Protein AF-A0A2D6SRD1-F1 (afdb_monomer_lite)

Sequence (164 aa):
MRSVRRYFPLVGVLALGYVLGAGHVLSIGQVGAQVDTAAAEAEELPEEAIEQLDAVNSALRTAVDTLKQEGRYTSATKGVNSFAVVVGGIDAVKDLEAGRGVDPVTFAALYAGLADGSVIDVDDVDTNDQGHVTYKNKVVRMYSVNRLKEYFQKRRRYAGELDE

Secondary structure (DSSP, 8-state):
--SGGGTHHHHHHHHHHHHHHHTTTT------SS---S-----PPPHHHHHHHHHHHHHHHHHHHHHHHTT--B-SBSS--HHHHHTT--BHHHHHHTT--B-HHHHHHHHTT-B-TTTS-GGGEEE-TTS-EEETTEE--BPPHHHHHHHHHHHHHHTT----

Foldseek 3Di:
DPPVVVCVVVVVVVVVVVVCVVVCVVVPPPPPPDDPPPDPPPPDDPPVVVVVVVVVLVVQVVLQVVLVVVVAADAQFPGGDSLQSLLSGDRQVVCQVVVQAGAPSSLVRLLVLRTDCVRAPSVQWDADPVRFIGGVNHGHHHHDPVVVVSSVVSSCVRVVVDDD

Structure (mmCIF, N/CA/C/O backbone):
data_AF-A0A2D6SRD1-F1
#
_entry.id   AF-A0A2D6SRD1-F1
#
loop_
_atom_site.group_PDB
_atom_site.id
_atom_site.type_symbol
_atom_site.label_atom_id
_atom_site.label_alt_id
_atom_site.label_comp_id
_atom_site.label_asym_id
_atom_site.label_entity_id
_atom_site.label_seq_id
_atom_site.pdbx_PDB_ins_code
_atom_site.Cartn_x
_atom_site.Cartn_y
_atom_site.Cartn_z
_atom_site.occupancy
_atom_site.B_iso_or_equiv
_atom_site.auth_seq_id
_atom_site.auth_comp_id
_atom_site.auth_asym_id
_atom_site.auth_atom_id
_atom_site.pdbx_PDB_model_num
ATOM 1 N N . MET A 1 1 ? 45.774 19.867 -62.732 1.00 51.06 1 MET A N 1
ATOM 2 C CA . MET A 1 1 ? 45.515 20.089 -61.286 1.00 51.06 1 MET A CA 1
ATOM 3 C C . MET A 1 1 ? 44.128 20.717 -61.035 1.00 51.06 1 MET A C 1
ATOM 5 O O . MET A 1 1 ? 44.043 21.803 -60.481 1.00 51.06 1 MET A O 1
ATOM 9 N N . ARG A 1 2 ? 43.015 20.081 -61.453 1.00 52.41 2 ARG A N 1
ATOM 10 C CA . ARG A 1 2 ? 41.643 20.643 -61.305 1.00 52.41 2 ARG A CA 1
ATOM 11 C C . ARG A 1 2 ? 40.700 19.817 -60.408 1.00 52.41 2 ARG A C 1
ATOM 13 O O . ARG A 1 2 ? 39.608 20.280 -60.106 1.00 52.41 2 ARG A O 1
ATOM 20 N N . SER A 1 3 ? 41.114 18.635 -59.948 1.00 56.16 3 SER A N 1
ATOM 21 C CA . SER A 1 3 ? 40.280 17.706 -59.165 1.00 56.16 3 SER A CA 1
ATOM 22 C C . SER A 1 3 ? 40.291 17.955 -57.651 1.00 56.16 3 SER A C 1
ATOM 24 O O . SER A 1 3 ? 39.327 17.610 -56.980 1.00 56.16 3 SER A O 1
ATOM 26 N N . VAL A 1 4 ? 41.325 18.606 -57.107 1.00 57.59 4 VAL A N 1
ATOM 27 C CA . VAL A 1 4 ? 41.464 18.839 -55.651 1.00 57.59 4 VAL A CA 1
ATOM 28 C C . VAL A 1 4 ? 40.496 19.917 -55.139 1.00 57.59 4 VAL A C 1
ATOM 30 O O . VAL A 1 4 ? 40.060 19.894 -53.993 1.00 57.59 4 VAL A O 1
ATOM 33 N N . ARG A 1 5 ? 40.072 20.837 -56.013 1.00 55.59 5 ARG A N 1
ATOM 34 C CA . ARG A 1 5 ? 39.250 22.003 -55.647 1.00 55.59 5 ARG A CA 1
ATOM 35 C C . ARG A 1 5 ? 37.770 21.671 -55.382 1.00 55.59 5 ARG A C 1
ATOM 37 O O . ARG A 1 5 ? 37.048 22.529 -54.893 1.00 55.59 5 ARG A O 1
ATOM 44 N N . ARG A 1 6 ? 37.316 20.445 -55.694 1.00 57.31 6 ARG A N 1
ATOM 45 C CA . ARG A 1 6 ? 35.918 19.994 -55.516 1.00 57.31 6 ARG A CA 1
ATOM 46 C C . ARG A 1 6 ? 35.620 19.365 -54.153 1.00 57.31 6 ARG A C 1
ATOM 48 O O . ARG A 1 6 ? 34.456 19.309 -53.780 1.00 57.31 6 ARG A O 1
ATOM 55 N N . TYR A 1 7 ? 36.637 18.941 -53.405 1.00 60.66 7 TYR A N 1
ATOM 56 C CA . TYR A 1 7 ? 36.450 18.278 -52.104 1.00 60.66 7 TYR A CA 1
ATOM 57 C C . TYR A 1 7 ? 36.558 19.233 -50.909 1.00 60.66 7 TYR A C 1
ATOM 59 O O . TYR A 1 7 ? 36.148 18.891 -49.805 1.00 60.66 7 TYR A O 1
ATOM 67 N N . PHE A 1 8 ? 37.039 20.457 -51.140 1.00 62.91 8 PHE A N 1
ATOM 68 C CA . PHE A 1 8 ? 37.145 21.510 -50.128 1.00 62.91 8 PHE A CA 1
ATOM 69 C C . PHE A 1 8 ? 35.833 21.826 -49.379 1.00 62.91 8 PHE A C 1
ATOM 71 O O . PHE A 1 8 ? 35.880 21.917 -48.153 1.00 62.91 8 PHE A O 1
ATOM 78 N N . PRO A 1 9 ? 34.656 21.947 -50.035 1.00 65.25 9 PRO A N 1
ATOM 79 C CA . PRO A 1 9 ? 33.418 22.210 -49.299 1.00 65.25 9 PRO A CA 1
ATOM 80 C C . PRO A 1 9 ? 32.977 21.007 -48.451 1.00 65.25 9 PRO A C 1
ATOM 82 O O . PRO A 1 9 ? 32.389 21.187 -47.391 1.00 65.25 9 PRO A O 1
ATOM 85 N N . LEU A 1 10 ? 33.308 19.785 -48.879 1.00 67.19 10 LEU A N 1
ATOM 86 C CA . LEU A 1 10 ? 32.906 18.548 -48.205 1.00 67.19 10 LEU A CA 1
ATOM 87 C C . LEU A 1 10 ? 33.709 18.325 -46.914 1.00 67.19 10 LEU A C 1
ATOM 89 O O . LEU A 1 10 ? 33.149 17.960 -45.884 1.00 67.19 10 LEU A O 1
ATOM 93 N N . VAL A 1 11 ? 35.008 18.638 -46.952 1.00 74.62 11 VAL A N 1
ATOM 94 C CA . VAL A 1 11 ? 35.875 18.642 -45.762 1.00 74.62 11 VAL A CA 1
ATOM 95 C C . VAL A 1 11 ? 35.480 1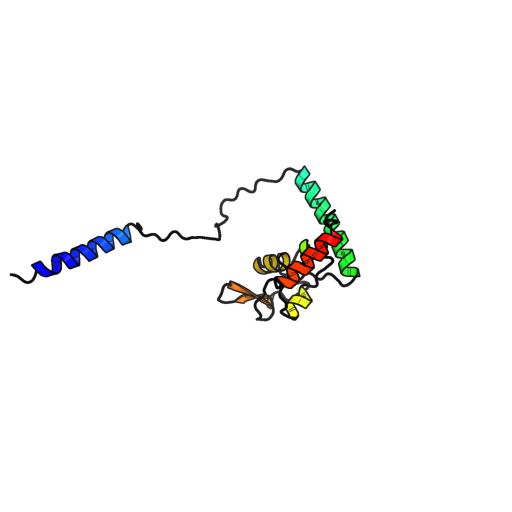9.765 -44.798 1.00 74.62 11 VAL A C 1
ATOM 97 O O . VAL A 1 11 ? 35.493 19.555 -43.590 1.00 74.62 11 VAL A O 1
ATOM 100 N N . GLY A 1 12 ? 35.065 20.928 -45.313 1.00 75.31 12 GLY A N 1
ATOM 101 C CA . GLY A 1 12 ? 34.598 22.047 -44.489 1.00 75.31 12 GLY A CA 1
ATOM 102 C C . GLY A 1 12 ? 33.360 21.706 -43.657 1.00 75.31 12 GLY A C 1
ATOM 103 O O . GLY A 1 12 ? 33.334 21.988 -42.463 1.00 75.31 12 GLY A O 1
ATOM 104 N N . VAL A 1 13 ? 32.364 21.042 -44.253 1.00 77.94 13 VAL A N 1
ATOM 105 C CA . VAL A 1 13 ? 31.144 20.627 -43.534 1.00 77.94 13 VAL A CA 1
ATOM 106 C C . VAL A 1 13 ? 31.444 19.543 -42.494 1.00 77.94 13 VAL A C 1
ATOM 108 O O . VAL A 1 13 ? 30.930 19.614 -41.380 1.00 77.94 13 VAL A O 1
ATOM 111 N N . LEU A 1 14 ? 32.318 18.582 -42.814 1.00 77.81 14 LEU A N 1
ATOM 112 C CA . LEU A 1 14 ? 32.749 17.546 -41.866 1.00 77.81 14 LEU A CA 1
ATOM 113 C C . LEU A 1 14 ? 33.527 18.128 -40.679 1.00 77.81 14 LEU A C 1
ATOM 115 O O . LEU A 1 14 ? 33.271 17.752 -39.538 1.00 77.81 14 LEU A O 1
ATOM 119 N N . ALA A 1 15 ? 34.433 19.074 -40.930 1.00 78.69 15 ALA A N 1
ATOM 120 C CA . ALA A 1 15 ? 35.184 19.746 -39.875 1.00 78.69 15 ALA A CA 1
ATOM 121 C C . ALA A 1 15 ? 34.269 20.599 -38.983 1.00 78.69 15 ALA A C 1
ATOM 123 O O . ALA A 1 15 ? 34.402 20.568 -37.762 1.00 78.69 15 ALA A O 1
ATOM 124 N N . LEU A 1 16 ? 33.302 21.309 -39.575 1.00 78.19 16 LEU A N 1
ATOM 125 C CA . LEU A 1 16 ? 32.334 22.106 -38.821 1.00 78.19 16 LEU A CA 1
ATOM 126 C C . LEU A 1 16 ? 31.431 21.214 -37.954 1.00 78.19 16 LEU A C 1
ATOM 128 O O . LEU A 1 16 ? 31.213 21.521 -36.786 1.00 78.19 16 LEU A O 1
ATOM 132 N N . GLY A 1 17 ? 30.968 20.081 -38.493 1.00 72.56 17 GLY A N 1
ATOM 133 C CA . GLY A 1 17 ? 30.194 19.090 -37.743 1.00 72.56 17 GLY A CA 1
ATOM 134 C C . GLY A 1 17 ? 30.987 18.452 -36.600 1.00 72.56 17 GLY A C 1
ATOM 135 O O . GLY A 1 17 ? 30.452 18.290 -35.507 1.00 72.56 17 GLY A O 1
ATOM 136 N N . TYR A 1 18 ? 32.274 18.157 -36.813 1.00 78.00 18 TYR A N 1
ATOM 137 C CA . TYR A 1 18 ? 33.152 17.614 -35.772 1.00 78.00 18 TYR A CA 1
ATOM 138 C C . TYR A 1 18 ? 33.386 18.617 -34.635 1.00 78.00 18 TYR A C 1
ATOM 140 O O . TYR A 1 18 ? 33.290 18.248 -33.468 1.00 78.00 18 TYR A O 1
ATOM 148 N N . VAL A 1 19 ? 33.628 19.894 -34.951 1.00 79.19 19 VAL A N 1
ATOM 149 C CA . VAL A 1 19 ? 33.813 20.943 -33.932 1.00 79.19 19 VAL A CA 1
ATOM 150 C C . VAL A 1 19 ? 32.515 21.208 -33.162 1.00 79.19 19 VAL A C 1
ATOM 152 O O . VAL A 1 19 ? 32.544 21.313 -31.938 1.00 79.19 19 VAL A O 1
ATOM 155 N N . LEU A 1 20 ? 31.368 21.260 -33.848 1.00 74.50 20 LEU A N 1
ATOM 156 C CA . LEU A 1 20 ? 30.063 21.457 -33.204 1.00 74.50 20 LEU A CA 1
ATOM 157 C C . LEU A 1 20 ? 29.648 20.258 -32.334 1.00 74.50 20 LEU A C 1
ATOM 159 O O . LEU A 1 20 ? 29.064 20.456 -31.269 1.00 74.50 20 LEU A O 1
ATOM 163 N N . GLY A 1 21 ? 29.981 19.033 -32.755 1.00 69.44 21 GLY A N 1
ATOM 164 C CA . GLY A 1 21 ? 29.753 17.813 -31.979 1.00 69.44 21 GLY A CA 1
ATOM 165 C C . GLY A 1 21 ? 30.668 17.701 -30.757 1.00 69.44 21 GLY A C 1
ATOM 166 O O . GLY A 1 21 ? 30.187 17.427 -29.662 1.00 69.44 21 GLY A O 1
ATOM 167 N N . ALA A 1 22 ? 31.967 17.980 -30.914 1.00 72.75 22 ALA A N 1
ATOM 168 C CA . ALA A 1 22 ? 32.936 17.948 -29.815 1.00 72.75 22 ALA A CA 1
ATOM 169 C C . ALA A 1 22 ? 32.675 19.033 -28.755 1.00 72.75 22 ALA A C 1
ATOM 171 O O . ALA A 1 22 ? 32.976 18.837 -27.581 1.00 72.75 22 ALA A O 1
ATOM 172 N N . GLY A 1 23 ? 32.088 20.166 -29.154 1.00 66.94 23 GLY A N 1
ATOM 173 C CA . GLY A 1 23 ? 31.704 21.239 -28.238 1.00 66.94 23 GLY A CA 1
ATOM 174 C C . GLY A 1 23 ? 30.425 20.976 -27.439 1.00 66.94 23 GLY A C 1
ATOM 175 O O . GLY A 1 23 ? 30.016 21.865 -26.698 1.00 66.94 23 GLY A O 1
ATOM 176 N N . HIS A 1 24 ? 29.761 19.822 -27.611 1.00 59.06 24 HIS A N 1
ATOM 177 C CA . HIS A 1 24 ? 28.480 19.499 -26.963 1.00 59.06 24 HIS A CA 1
ATOM 178 C C . HIS A 1 24 ? 27.414 20.612 -27.092 1.00 59.06 24 HIS A C 1
ATOM 180 O O . HIS A 1 24 ? 26.499 20.707 -26.277 1.00 59.06 24 HIS A O 1
ATOM 186 N N . VAL A 1 25 ? 27.488 21.446 -28.140 1.00 60.94 25 VAL A N 1
ATOM 187 C CA . VAL A 1 25 ? 26.577 22.594 -28.343 1.00 60.94 25 VAL A CA 1
ATOM 188 C C . VAL A 1 25 ? 25.138 22.121 -28.599 1.00 60.94 25 VAL A C 1
ATOM 190 O O . VAL A 1 25 ? 24.180 22.838 -28.334 1.00 60.94 25 VAL A O 1
ATOM 193 N N . LEU A 1 26 ? 24.990 20.877 -29.063 1.00 59.12 26 LEU A N 1
ATOM 194 C CA . LEU A 1 26 ? 23.726 20.160 -29.235 1.00 59.12 26 LEU A CA 1
ATOM 195 C C . LEU A 1 26 ? 23.557 19.054 -28.184 1.00 59.12 26 LEU A C 1
ATOM 197 O O . LEU A 1 26 ? 23.069 17.967 -28.492 1.00 59.12 26 LEU A O 1
ATOM 201 N N . SER A 1 27 ? 23.996 19.296 -26.948 1.00 56.75 27 SER A N 1
ATOM 202 C CA . SER A 1 27 ? 23.627 18.427 -25.836 1.00 56.75 27 SER A CA 1
ATOM 203 C C . SER A 1 27 ? 22.112 18.505 -25.656 1.00 56.75 27 SER A C 1
ATOM 205 O O . SER A 1 27 ? 21.568 19.524 -25.229 1.00 56.75 27 SER A O 1
ATOM 207 N N . ILE A 1 28 ? 21.417 17.436 -26.043 1.00 61.31 28 ILE A N 1
ATOM 208 C CA . ILE A 1 28 ? 20.036 17.205 -25.635 1.00 61.31 28 ILE A CA 1
ATOM 209 C C . ILE A 1 28 ? 20.096 17.117 -24.115 1.00 61.31 28 ILE A C 1
ATOM 211 O O . ILE A 1 28 ? 20.657 16.162 -23.578 1.00 61.31 28 ILE A O 1
ATOM 215 N N . GLY A 1 29 ? 19.589 18.146 -23.434 1.00 57.28 29 GLY A N 1
ATOM 216 C CA . GLY A 1 29 ? 19.516 18.150 -21.981 1.00 57.28 29 GLY A CA 1
ATOM 217 C C . GLY A 1 29 ? 18.854 16.857 -21.526 1.00 57.28 29 GLY A C 1
ATOM 218 O O . GLY A 1 29 ? 17.749 16.540 -21.970 1.00 57.28 29 GLY A O 1
ATOM 219 N N . GLN A 1 30 ? 19.548 16.085 -20.690 1.00 55.88 30 GLN A N 1
ATOM 220 C CA . GLN A 1 30 ? 18.924 14.963 -20.010 1.00 55.88 30 GLN A CA 1
ATOM 221 C C . GLN A 1 30 ? 17.749 15.526 -19.214 1.00 55.88 30 GLN A C 1
ATOM 223 O O . GLN A 1 30 ? 17.932 16.216 -18.214 1.00 55.88 30 GLN A O 1
ATOM 228 N N . VAL A 1 31 ? 16.529 15.249 -19.670 1.00 51.62 31 VAL A N 1
ATOM 229 C CA . VAL A 1 31 ? 15.330 15.435 -18.858 1.00 51.62 31 VAL A CA 1
ATOM 230 C C . VAL A 1 31 ? 15.311 14.267 -17.876 1.00 51.62 31 VAL A C 1
ATOM 232 O O . VAL A 1 31 ? 14.648 13.256 -18.091 1.00 51.62 31 VAL A O 1
ATOM 235 N N . GLY A 1 32 ? 16.141 14.364 -16.839 1.00 51.56 32 GLY A N 1
ATOM 236 C CA . GLY A 1 32 ? 16.110 13.451 -15.708 1.00 51.56 32 GLY A CA 1
ATOM 237 C C . GLY A 1 32 ? 14.862 13.743 -14.884 1.00 51.56 32 GLY A C 1
ATOM 238 O O . GLY A 1 32 ? 14.823 14.723 -14.150 1.00 51.56 32 GLY A O 1
ATOM 239 N N . ALA A 1 33 ? 13.826 12.913 -15.020 1.00 56.19 33 ALA A N 1
ATOM 240 C CA . ALA A 1 33 ? 12.677 12.928 -14.109 1.00 56.19 33 ALA A CA 1
ATOM 241 C C . ALA A 1 33 ? 13.048 12.417 -12.701 1.00 56.19 33 ALA A C 1
ATOM 243 O O . ALA A 1 33 ? 12.317 12.650 -11.743 1.00 56.19 33 ALA A O 1
ATOM 244 N N . GLN A 1 34 ? 14.187 11.735 -12.574 1.00 53.19 34 GLN A N 1
ATOM 245 C CA . GLN A 1 34 ? 14.793 11.373 -11.301 1.00 53.19 34 GLN A CA 1
ATOM 246 C C . GLN A 1 34 ? 15.972 12.304 -11.053 1.00 53.19 34 GLN A C 1
ATOM 248 O O . GLN A 1 34 ? 16.995 12.235 -11.730 1.00 53.19 34 GLN A O 1
ATOM 253 N N . VAL A 1 35 ? 15.786 13.208 -10.098 1.00 57.44 35 VAL A N 1
ATOM 254 C CA . VAL A 1 35 ? 16.888 13.944 -9.490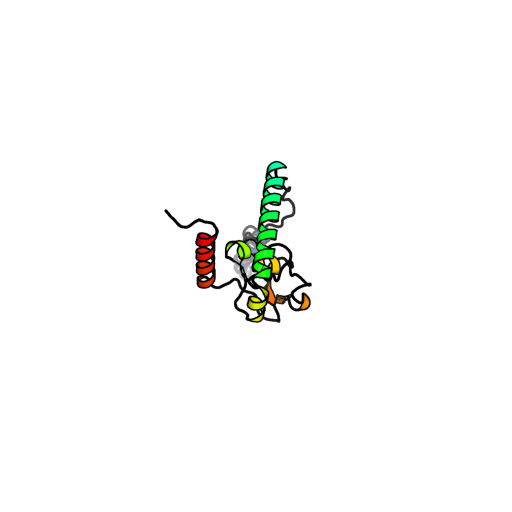 1.00 57.44 35 VAL A CA 1
ATOM 255 C C . VAL A 1 35 ? 17.689 12.930 -8.678 1.00 57.44 35 VAL A C 1
ATOM 257 O O . VAL A 1 35 ? 17.136 12.310 -7.771 1.00 57.44 35 VAL A O 1
ATOM 260 N N . ASP A 1 36 ? 18.970 12.759 -9.005 1.00 48.19 36 ASP A N 1
ATOM 261 C CA . ASP A 1 36 ? 19.922 12.073 -8.133 1.00 48.19 36 ASP A CA 1
ATOM 262 C C . ASP A 1 36 ? 19.959 12.813 -6.789 1.00 48.19 36 ASP A C 1
ATOM 264 O O . ASP A 1 36 ? 20.463 13.933 -6.669 1.00 48.19 36 ASP A O 1
ATOM 268 N N . THR A 1 37 ? 19.378 12.197 -5.762 1.00 50.84 37 THR A N 1
ATOM 269 C CA . THR A 1 37 ? 19.323 12.697 -4.386 1.00 50.84 37 THR A CA 1
ATOM 270 C C . THR A 1 37 ? 20.679 12.517 -3.706 1.00 50.84 37 THR A C 1
ATOM 272 O O . THR A 1 37 ? 20.820 11.718 -2.786 1.00 50.84 37 THR A O 1
ATOM 275 N N . ALA A 1 38 ? 21.708 13.222 -4.173 1.00 47.66 38 ALA A N 1
ATOM 276 C CA . ALA A 1 38 ? 23.012 13.238 -3.507 1.00 47.66 38 ALA A CA 1
ATOM 277 C C . ALA A 1 38 ? 23.195 14.435 -2.553 1.00 47.66 38 ALA A C 1
ATOM 279 O O . ALA A 1 38 ? 24.212 14.510 -1.873 1.00 47.66 38 ALA A O 1
ATOM 280 N N . ALA A 1 39 ? 22.235 15.364 -2.472 1.00 47.72 39 ALA A N 1
ATOM 281 C CA . ALA A 1 39 ? 22.331 16.529 -1.586 1.00 47.72 39 ALA A CA 1
ATOM 282 C C . ALA A 1 39 ? 20.961 17.158 -1.270 1.00 47.72 39 ALA A C 1
ATOM 284 O O . ALA A 1 39 ? 20.768 18.359 -1.438 1.00 47.72 39 ALA A O 1
ATOM 285 N N . ALA A 1 40 ? 19.988 16.356 -0.837 1.00 49.94 40 ALA A N 1
ATOM 286 C CA . ALA A 1 40 ? 18.875 16.911 -0.075 1.00 49.94 40 ALA A CA 1
ATOM 287 C C . ALA A 1 40 ? 19.313 16.902 1.392 1.00 49.94 40 ALA A C 1
ATOM 289 O O . ALA A 1 40 ? 19.243 15.864 2.048 1.00 49.94 40 ALA A O 1
ATOM 290 N N . GLU A 1 41 ? 19.852 18.023 1.876 1.00 53.31 41 GLU A N 1
ATOM 291 C CA . GLU A 1 41 ? 19.935 18.261 3.317 1.00 53.31 41 GLU A CA 1
ATOM 292 C C . GLU A 1 41 ? 18.516 18.074 3.860 1.00 53.31 41 GLU A C 1
ATOM 294 O O . GLU A 1 41 ? 17.592 18.784 3.461 1.00 53.31 41 GLU A O 1
ATOM 299 N N . ALA A 1 42 ? 18.317 17.026 4.659 1.00 60.88 42 ALA A N 1
ATOM 300 C CA . ALA A 1 42 ? 17.036 16.762 5.282 1.00 60.88 42 ALA A CA 1
ATOM 301 C C . ALA A 1 42 ? 16.778 17.909 6.259 1.00 60.88 42 ALA A C 1
ATOM 303 O O . ALA A 1 42 ? 17.381 17.961 7.327 1.00 60.88 42 ALA A O 1
ATOM 304 N N . GLU A 1 43 ? 15.936 18.858 5.862 1.00 71.56 43 GLU A N 1
ATOM 305 C CA . GLU A 1 43 ? 15.379 19.841 6.779 1.00 71.56 43 GLU A CA 1
ATOM 306 C C . GLU A 1 43 ? 14.616 19.056 7.853 1.00 71.56 43 GLU A C 1
ATOM 308 O O . GLU A 1 43 ? 13.573 18.454 7.583 1.00 71.56 43 GLU A O 1
ATOM 313 N N . GLU A 1 44 ? 15.211 18.948 9.043 1.00 79.75 44 GLU A N 1
ATOM 314 C CA . GLU A 1 44 ? 14.600 18.238 10.160 1.00 79.75 44 GLU A CA 1
ATOM 315 C C . GLU A 1 44 ? 13.308 18.961 10.553 1.00 79.75 44 GLU A C 1
ATOM 317 O O . GLU A 1 44 ? 13.284 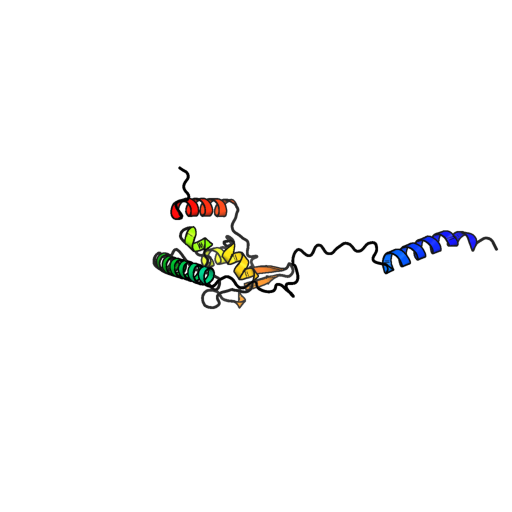20.176 10.759 1.00 79.75 44 GLU A O 1
ATOM 322 N N . LEU A 1 45 ? 12.209 18.206 10.624 1.00 85.31 45 LEU A N 1
ATOM 323 C CA . LEU A 1 45 ? 10.918 18.741 11.047 1.00 85.31 45 LEU A CA 1
ATOM 324 C C . LEU A 1 45 ? 11.007 19.246 12.498 1.00 85.31 45 LEU A C 1
ATOM 326 O O . LEU A 1 45 ? 11.719 18.646 13.306 1.00 85.31 45 LEU A O 1
ATOM 330 N N . PRO A 1 46 ? 10.258 20.303 12.867 1.00 92.31 46 PRO A N 1
ATOM 331 C CA . PRO A 1 46 ? 10.190 20.736 14.257 1.00 92.31 46 PRO A CA 1
ATOM 332 C C . PRO A 1 46 ? 9.632 19.610 15.138 1.00 92.31 46 PRO A C 1
ATOM 334 O O . PRO A 1 46 ? 8.755 18.858 14.711 1.00 92.31 46 PRO A O 1
ATOM 337 N N . GLU A 1 47 ? 10.107 19.526 16.382 1.00 91.12 47 GLU A N 1
ATOM 338 C CA . GLU A 1 47 ? 9.752 18.459 17.334 1.00 91.12 47 GLU A CA 1
ATOM 339 C C . GLU A 1 47 ? 8.231 18.310 17.512 1.00 91.12 47 GLU A C 1
ATOM 341 O O . GLU A 1 47 ? 7.702 17.204 17.452 1.00 91.12 47 GLU A O 1
ATOM 346 N N . GLU A 1 48 ? 7.506 19.430 17.583 1.00 92.75 48 GLU A N 1
ATOM 347 C CA . GLU A 1 48 ? 6.039 19.443 17.650 1.00 92.75 48 GLU A CA 1
ATOM 348 C C . GLU A 1 48 ? 5.379 18.728 16.453 1.00 92.75 48 GLU A C 1
ATOM 350 O O . GLU A 1 48 ? 4.397 18.003 16.616 1.00 92.75 48 GLU A O 1
ATOM 355 N N . ALA A 1 49 ? 5.915 18.888 15.237 1.00 92.81 49 ALA A N 1
ATOM 356 C CA . ALA A 1 49 ? 5.375 18.208 14.060 1.00 92.81 49 ALA A CA 1
ATOM 357 C C . ALA A 1 49 ? 5.653 16.699 14.104 1.00 92.81 49 ALA A C 1
ATOM 359 O O . ALA A 1 49 ? 4.811 15.912 13.671 1.00 92.81 49 ALA A O 1
ATOM 360 N N . ILE A 1 50 ? 6.801 16.286 14.650 1.00 92.12 50 ILE A N 1
A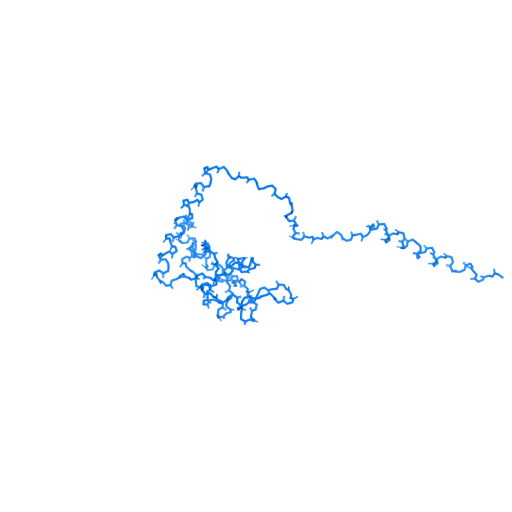TOM 361 C CA . ILE A 1 50 ? 7.136 14.870 14.845 1.00 92.12 50 ILE A CA 1
ATOM 362 C C . ILE A 1 50 ? 6.152 14.234 15.835 1.00 92.12 50 ILE A C 1
ATOM 364 O O . ILE A 1 50 ? 5.572 13.193 15.523 1.00 92.12 50 ILE A O 1
ATOM 368 N N . GLU A 1 51 ? 5.875 14.889 16.966 1.00 94.81 51 GLU A N 1
ATOM 369 C CA . GLU A 1 51 ? 4.895 14.406 17.951 1.00 94.81 51 GLU A CA 1
ATOM 370 C C . GLU A 1 51 ? 3.489 14.258 17.347 1.00 94.81 51 GLU A C 1
ATOM 372 O O . GLU A 1 51 ? 2.803 13.255 17.571 1.00 94.81 51 GLU A O 1
ATOM 377 N N . GLN A 1 52 ? 3.057 15.223 16.528 1.00 94.00 52 GLN A N 1
ATOM 378 C CA . GLN A 1 52 ? 1.770 15.143 15.831 1.00 94.00 52 GLN A CA 1
ATOM 379 C C . GLN A 1 52 ? 1.728 13.979 14.830 1.00 94.00 52 GLN A C 1
ATOM 381 O O . GLN A 1 52 ? 0.727 13.261 14.758 1.00 94.00 52 GLN A O 1
ATOM 386 N N . LEU A 1 53 ? 2.806 13.750 14.074 1.00 93.19 53 LEU A N 1
ATOM 387 C CA . LEU A 1 53 ? 2.899 12.621 13.145 1.00 93.19 53 LEU A CA 1
ATOM 388 C C . LEU A 1 53 ? 2.890 11.273 13.877 1.00 93.19 53 LEU A C 1
ATOM 390 O O . LEU A 1 53 ? 2.259 10.326 13.400 1.00 93.19 53 LEU A O 1
ATOM 394 N N . ASP A 1 54 ? 3.513 11.182 15.050 1.00 93.44 54 ASP A N 1
ATOM 395 C CA . ASP A 1 54 ? 3.477 9.983 15.890 1.00 93.44 54 ASP A CA 1
ATOM 396 C C . ASP A 1 54 ? 2.079 9.702 16.448 1.00 93.44 54 ASP A C 1
ATOM 398 O O . ASP A 1 54 ? 1.624 8.548 16.443 1.00 93.44 54 ASP A O 1
ATOM 402 N N . ALA A 1 55 ? 1.350 10.745 16.853 1.00 95.06 55 ALA A N 1
ATOM 403 C CA . ALA A 1 55 ? -0.050 10.627 17.248 1.00 95.06 55 ALA A CA 1
ATOM 404 C C . ALA A 1 55 ? -0.924 10.119 16.085 1.00 95.06 55 ALA A C 1
ATOM 406 O O . ALA A 1 55 ? -1.710 9.182 16.263 1.00 95.06 55 ALA A O 1
ATOM 407 N N . VAL A 1 56 ? -0.744 10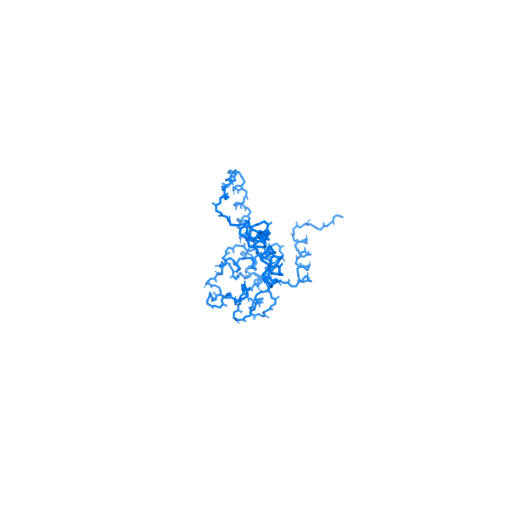.664 14.875 1.00 94.69 56 VAL A N 1
ATOM 408 C CA . VAL A 1 56 ? -1.456 10.210 13.666 1.00 94.69 56 VAL A CA 1
ATOM 409 C C . VAL A 1 56 ? -1.110 8.758 13.333 1.00 94.69 56 VAL A C 1
ATOM 411 O O . VAL A 1 56 ? -2.008 7.949 13.095 1.00 94.69 56 VAL A O 1
ATOM 414 N N . ASN A 1 57 ? 0.171 8.389 13.359 1.00 93.69 57 ASN A N 1
ATOM 415 C CA . ASN A 1 57 ? 0.611 7.018 13.098 1.00 93.69 57 ASN A CA 1
ATOM 416 C C . ASN A 1 57 ? 0.035 6.027 14.113 1.00 93.69 57 ASN A C 1
ATOM 418 O O . ASN A 1 57 ? -0.364 4.920 13.742 1.00 93.69 57 ASN A O 1
ATOM 422 N N . SER A 1 58 ? -0.044 6.420 15.383 1.00 95.12 58 SER A N 1
ATOM 423 C CA . SER A 1 58 ? -0.652 5.605 16.435 1.00 95.12 58 SER A CA 1
ATOM 424 C C . SER A 1 58 ? -2.146 5.393 16.180 1.00 95.12 58 SER A C 1
ATOM 426 O O . SER A 1 58 ? -2.610 4.253 16.201 1.00 95.12 58 SER A O 1
ATOM 428 N N . ALA A 1 59 ? -2.880 6.451 15.823 1.00 95.38 59 ALA A N 1
ATOM 429 C CA . ALA A 1 59 ? -4.294 6.355 15.459 1.00 95.38 59 ALA A CA 1
ATOM 430 C C . ALA A 1 59 ? -4.525 5.467 14.222 1.00 95.38 59 ALA A C 1
ATOM 432 O O . ALA A 1 59 ? -5.432 4.629 14.212 1.00 95.38 59 ALA A O 1
ATOM 433 N N . LEU A 1 60 ? -3.676 5.591 13.194 1.00 95.06 60 LEU A N 1
ATOM 434 C CA . LEU A 1 60 ? -3.741 4.736 12.008 1.00 95.06 60 LEU A CA 1
ATOM 435 C C . LEU A 1 60 ? -3.490 3.264 12.355 1.00 95.06 60 LEU A C 1
ATOM 437 O O . LEU A 1 60 ? -4.205 2.405 11.847 1.00 95.06 60 LEU A O 1
ATOM 441 N N . ARG A 1 61 ? -2.529 2.951 13.236 1.00 95.31 61 ARG A N 1
ATOM 442 C CA . ARG A 1 61 ? -2.280 1.571 13.696 1.00 95.31 61 ARG A CA 1
ATOM 443 C C . ARG A 1 61 ? -3.495 0.985 14.414 1.00 95.31 61 ARG A C 1
ATOM 445 O O . ARG A 1 61 ? -3.903 -0.126 14.089 1.00 95.31 61 ARG A O 1
ATOM 452 N N . THR A 1 62 ? -4.133 1.746 15.301 1.00 96.25 62 THR A N 1
ATOM 453 C CA . THR A 1 62 ? -5.373 1.310 15.965 1.00 96.25 62 THR A CA 1
ATOM 454 C C . THR A 1 62 ? -6.497 1.026 14.959 1.00 96.25 62 THR A C 1
ATOM 456 O O . THR A 1 62 ? -7.201 0.017 15.067 1.00 96.25 62 THR A O 1
ATOM 459 N N . ALA A 1 63 ? -6.651 1.875 13.939 1.00 95.50 63 ALA A N 1
ATOM 460 C CA . ALA A 1 63 ? -7.620 1.645 12.869 1.00 95.50 63 ALA A CA 1
ATOM 461 C C . ALA A 1 63 ? -7.268 0.408 12.019 1.00 95.50 63 ALA A C 1
ATOM 463 O O . ALA A 1 63 ? -8.159 -0.370 11.676 1.00 95.50 63 ALA A O 1
ATOM 464 N N . VAL A 1 64 ? -5.981 0.180 11.721 1.00 96.06 64 VAL A N 1
ATOM 465 C CA . VAL A 1 64 ? -5.501 -1.038 11.043 1.00 96.06 64 VAL A CA 1
ATOM 466 C C . VAL A 1 64 ? -5.892 -2.285 11.824 1.00 96.06 64 VAL A C 1
ATOM 468 O O . VAL A 1 64 ? -6.403 -3.224 11.221 1.00 96.06 64 VAL A O 1
ATOM 471 N N . ASP A 1 65 ? -5.680 -2.310 13.139 1.00 96.12 65 ASP A N 1
ATOM 472 C CA . ASP A 1 65 ? -5.998 -3.482 13.959 1.00 96.12 65 ASP A CA 1
ATOM 473 C C . ASP A 1 65 ? -7.497 -3.795 13.935 1.00 96.12 65 ASP A C 1
ATOM 475 O O . ASP A 1 65 ? -7.887 -4.953 13.785 1.00 96.12 65 ASP A O 1
ATOM 479 N N . THR A 1 66 ? -8.337 -2.758 13.965 1.00 96.38 66 THR A N 1
ATOM 480 C CA . THR A 1 66 ? -9.793 -2.897 13.808 1.00 96.38 66 THR A CA 1
ATOM 481 C C . THR A 1 66 ? -10.147 -3.476 12.433 1.00 96.38 66 THR A C 1
ATOM 483 O O . THR A 1 66 ? -10.869 -4.466 12.331 1.00 96.38 66 THR A O 1
ATOM 486 N N . LEU A 1 67 ? -9.581 -2.925 11.354 1.00 95.81 67 LEU A N 1
ATOM 487 C CA . LEU A 1 67 ? -9.843 -3.396 9.990 1.00 95.81 67 LEU A CA 1
ATOM 488 C C . LEU A 1 67 ? -9.309 -4.815 9.733 1.00 95.81 67 LEU A C 1
ATOM 490 O O . LEU A 1 67 ? -9.897 -5.557 8.945 1.00 95.81 67 LEU A O 1
ATOM 494 N N . LYS A 1 68 ? -8.211 -5.213 10.386 1.00 95.25 68 LYS A N 1
ATOM 495 C CA . LYS A 1 68 ? -7.692 -6.589 10.352 1.00 95.25 68 LYS A CA 1
ATOM 496 C C . LYS A 1 68 ? -8.648 -7.556 11.043 1.00 95.25 68 LYS A C 1
ATOM 498 O O . LYS A 1 68 ? -8.926 -8.612 10.483 1.00 95.25 68 LYS A O 1
ATOM 503 N N . GLN A 1 69 ? -9.182 -7.191 12.211 1.00 96.06 69 GLN A N 1
ATOM 504 C CA . GLN A 1 69 ? -10.178 -8.002 12.924 1.00 96.06 69 GLN A CA 1
ATOM 505 C C . GLN A 1 69 ? -11.463 -8.188 12.103 1.00 96.06 69 GLN A C 1
ATOM 507 O O . GLN A 1 69 ? -12.040 -9.272 12.107 1.00 96.06 69 GLN A O 1
ATOM 512 N N . GLU A 1 70 ? -11.869 -7.173 11.334 1.00 94.56 70 GLU A N 1
ATOM 513 C CA . GLU A 1 70 ? -12.992 -7.263 10.389 1.00 94.56 70 GLU A CA 1
ATOM 514 C C . GLU A 1 70 ? -12.664 -8.049 9.100 1.00 94.56 70 GLU A C 1
ATOM 516 O O . GLU A 1 70 ? -13.538 -8.226 8.250 1.00 94.56 70 GLU A O 1
ATOM 521 N N . GLY A 1 71 ? -11.418 -8.501 8.906 1.00 93.88 71 GLY A N 1
ATOM 522 C CA . GLY A 1 71 ? -10.982 -9.195 7.688 1.00 93.88 71 GLY A CA 1
ATOM 523 C C . GLY A 1 71 ? -10.924 -8.296 6.446 1.00 93.88 71 GLY A C 1
ATOM 524 O O . GLY A 1 71 ? -11.055 -8.775 5.321 1.00 93.88 71 GLY A O 1
ATOM 525 N N . ARG A 1 72 ? -10.770 -6.980 6.636 1.00 94.81 72 ARG A N 1
ATOM 526 C CA . ARG A 1 72 ? -10.816 -5.961 5.571 1.00 94.81 72 ARG A CA 1
ATOM 527 C C . ARG A 1 72 ? -9.457 -5.378 5.207 1.00 94.81 72 ARG A C 1
ATOM 529 O O . ARG A 1 72 ? -9.376 -4.619 4.245 1.00 94.81 72 ARG A O 1
ATOM 536 N N . TYR A 1 73 ? -8.412 -5.678 5.974 1.00 96.25 73 TYR A N 1
ATOM 537 C CA . TYR A 1 73 ? -7.074 -5.134 5.760 1.00 96.25 73 TYR A CA 1
ATOM 538 C C . TYR A 1 73 ? -6.027 -6.240 5.711 1.00 96.25 73 TYR A C 1
ATOM 540 O O . TYR A 1 73 ? -5.880 -7.017 6.654 1.00 96.25 73 TYR A O 1
ATOM 548 N N . THR A 1 74 ? -5.246 -6.274 4.636 1.00 96.12 74 THR A N 1
ATOM 549 C CA . THR A 1 74 ? -4.026 -7.082 4.537 1.00 96.12 74 THR A CA 1
ATOM 550 C C . THR A 1 74 ? -3.017 -6.318 3.686 1.00 96.12 74 THR A C 1
ATOM 552 O O . THR A 1 74 ? -3.299 -5.971 2.540 1.00 96.12 74 THR A O 1
ATOM 555 N N . SER A 1 75 ? -1.854 -6.015 4.270 1.00 94.56 75 SER A N 1
ATOM 556 C CA . SER A 1 75 ? -0.782 -5.274 3.597 1.00 94.56 75 SER A CA 1
ATOM 557 C C . SER A 1 75 ? 0.163 -6.235 2.888 1.00 94.56 75 SER A C 1
ATOM 559 O O . SER A 1 75 ? 0.525 -7.256 3.457 1.00 94.56 75 SER A O 1
ATOM 561 N N . ALA A 1 76 ? 0.598 -5.878 1.683 1.00 94.75 76 ALA A N 1
ATOM 562 C CA . ALA A 1 76 ? 1.663 -6.579 0.961 1.00 94.75 76 ALA A CA 1
ATOM 563 C C . ALA A 1 76 ? 3.056 -5.957 1.209 1.00 94.75 76 ALA A C 1
ATOM 565 O O . ALA A 1 76 ? 4.072 -6.460 0.733 1.00 94.75 76 ALA A O 1
ATOM 566 N N . THR A 1 77 ? 3.107 -4.827 1.918 1.00 96.19 77 THR A N 1
ATOM 567 C CA . THR A 1 77 ? 4.303 -3.994 2.095 1.00 96.19 77 THR A CA 1
ATOM 568 C C . THR A 1 77 ? 4.517 -3.642 3.558 1.00 96.19 77 THR A C 1
ATOM 570 O O . THR A 1 77 ? 3.570 -3.621 4.350 1.00 96.19 77 THR A O 1
ATOM 573 N N . LYS A 1 78 ? 5.762 -3.315 3.908 1.00 93.44 78 LYS A N 1
ATOM 574 C CA . LYS A 1 78 ? 6.140 -2.885 5.254 1.00 93.44 78 LYS A CA 1
ATOM 575 C C . LYS A 1 78 ? 5.481 -1.547 5.598 1.00 93.44 78 LYS A C 1
ATOM 577 O O . LYS A 1 78 ? 5.366 -0.661 4.754 1.00 93.44 78 LYS A O 1
ATOM 582 N N . GLY A 1 79 ? 5.105 -1.388 6.865 1.00 90.75 79 GLY A N 1
ATOM 583 C CA . GLY A 1 79 ? 4.495 -0.162 7.381 1.00 90.75 79 GLY A CA 1
ATOM 584 C C . GLY A 1 79 ? 2.972 -0.108 7.239 1.00 90.75 79 GLY A C 1
ATOM 585 O O . GLY A 1 79 ? 2.313 -1.074 6.852 1.00 90.75 79 GLY A O 1
ATOM 586 N N . VAL A 1 80 ? 2.399 1.032 7.626 1.00 92.56 80 VAL A N 1
ATOM 587 C CA . VAL A 1 80 ? 0.951 1.261 7.577 1.00 92.56 80 VAL A CA 1
ATOM 588 C C . VAL A 1 80 ? 0.583 1.882 6.238 1.00 92.56 80 VAL A C 1
ATOM 590 O O . VAL A 1 80 ? 1.079 2.949 5.885 1.00 92.56 80 VAL A O 1
ATOM 593 N N . ASN A 1 81 ? -0.333 1.243 5.512 1.00 95.06 81 ASN A N 1
ATOM 594 C CA . ASN A 1 81 ? -0.896 1.825 4.306 1.00 95.06 81 ASN A CA 1
ATOM 595 C C . ASN A 1 81 ? -2.027 2.792 4.688 1.00 95.06 81 ASN A C 1
ATOM 597 O O . ASN A 1 81 ? -3.175 2.390 4.887 1.00 95.06 81 ASN A O 1
ATOM 601 N N . SER A 1 82 ? -1.693 4.079 4.796 1.00 94.31 82 SER A N 1
ATOM 602 C CA . SER A 1 82 ? -2.638 5.136 5.173 1.00 94.31 82 SER A CA 1
ATOM 603 C C . SER A 1 82 ? -3.830 5.228 4.219 1.00 94.31 82 SER A C 1
ATOM 605 O O . SER A 1 82 ? -4.962 5.384 4.677 1.00 94.31 82 SER A O 1
ATOM 607 N N . PHE A 1 83 ? -3.608 5.058 2.909 1.00 95.31 83 PHE A N 1
ATOM 608 C CA . PHE A 1 83 ? -4.680 5.057 1.915 1.00 95.31 83 PHE A CA 1
ATOM 609 C C . PHE A 1 83 ? -5.671 3.923 2.179 1.00 95.31 83 PHE A C 1
ATOM 611 O O . PHE A 1 83 ? -6.875 4.162 2.234 1.00 95.31 83 PHE A O 1
ATOM 618 N N . ALA A 1 84 ? -5.173 2.707 2.409 1.00 95.94 84 ALA A N 1
ATOM 619 C CA . ALA A 1 84 ? -6.008 1.556 2.724 1.00 95.94 84 ALA A CA 1
ATOM 620 C C . ALA A 1 84 ? -6.842 1.769 3.994 1.00 95.94 84 ALA A C 1
ATOM 622 O O . ALA A 1 84 ? -8.007 1.382 4.021 1.00 95.94 84 ALA A O 1
ATOM 623 N N . VAL A 1 85 ? -6.292 2.419 5.021 1.00 94.94 85 VAL A N 1
ATOM 624 C CA . VAL A 1 85 ? -7.022 2.708 6.265 1.00 94.94 85 VAL A CA 1
ATOM 625 C C . VAL A 1 85 ? -8.180 3.675 6.019 1.00 94.94 85 VAL A C 1
ATOM 627 O O . VAL A 1 85 ? -9.325 3.353 6.338 1.00 94.94 85 VAL A O 1
ATOM 630 N N . VAL A 1 86 ? -7.918 4.830 5.399 1.00 94.25 86 VAL A N 1
ATOM 631 C CA . VAL A 1 86 ? -8.931 5.896 5.256 1.00 94.25 86 VAL A CA 1
ATOM 632 C C . VAL A 1 86 ? -10.065 5.540 4.292 1.00 94.25 86 VAL A C 1
ATOM 634 O O . VAL A 1 86 ? -11.141 6.129 4.360 1.00 94.25 86 VAL A O 1
ATOM 637 N N . VAL A 1 87 ? -9.867 4.558 3.407 1.00 94.81 87 VAL A N 1
ATOM 638 C CA . VAL A 1 87 ? -10.917 4.060 2.497 1.00 94.81 87 VAL A CA 1
ATOM 639 C C . VAL A 1 87 ? -11.694 2.868 3.072 1.00 94.81 87 VAL A C 1
ATOM 641 O O . VAL A 1 87 ? -12.542 2.296 2.380 1.00 94.81 87 VAL A O 1
ATOM 644 N N . GLY A 1 88 ? -11.430 2.500 4.331 1.00 93.75 88 GLY A N 1
ATOM 645 C CA . GLY A 1 88 ? -12.116 1.424 5.046 1.00 93.75 88 GLY A CA 1
ATOM 646 C C . GLY A 1 88 ? -11.560 0.026 4.767 1.00 93.75 88 GLY A C 1
ATOM 647 O O . GLY A 1 88 ? -12.323 -0.937 4.733 1.00 93.75 88 GLY A O 1
ATOM 648 N N . GLY A 1 89 ? -10.259 -0.102 4.543 1.00 95.44 89 GLY A N 1
ATOM 649 C CA . GLY A 1 89 ? -9.569 -1.376 4.360 1.00 95.44 89 GLY A CA 1
ATOM 650 C C . GLY A 1 89 ? -9.364 -1.766 2.897 1.00 95.44 89 GLY A C 1
ATOM 651 O O . GLY A 1 89 ? -10.226 -1.561 2.037 1.00 95.44 89 GLY A O 1
ATOM 652 N N . ILE A 1 90 ? -8.191 -2.342 2.636 1.00 96.69 90 ILE A N 1
ATOM 653 C CA . ILE A 1 90 ? -7.793 -2.943 1.364 1.00 96.69 90 ILE A CA 1
ATOM 654 C C . ILE A 1 90 ? -7.049 -4.243 1.673 1.00 96.69 90 ILE A C 1
ATOM 656 O O . ILE A 1 90 ? -6.199 -4.292 2.564 1.00 96.69 90 ILE A O 1
ATOM 660 N N . ASP A 1 91 ? -7.356 -5.279 0.902 1.00 96.56 91 ASP A N 1
ATOM 661 C CA . ASP A 1 91 ? -6.613 -6.535 0.884 1.00 96.56 91 ASP A CA 1
ATOM 662 C C . ASP A 1 91 ? -5.684 -6.538 -0.336 1.00 96.56 91 ASP A C 1
ATOM 664 O O . ASP A 1 91 ? -6.053 -6.959 -1.437 1.00 96.56 91 ASP A O 1
ATOM 668 N N . ALA A 1 92 ? -4.484 -5.987 -0.137 1.00 96.25 92 ALA A N 1
ATOM 669 C CA . ALA A 1 92 ? -3.500 -5.814 -1.197 1.00 96.25 92 ALA A CA 1
ATOM 670 C C . ALA A 1 92 ? -2.972 -7.160 -1.710 1.00 96.25 92 ALA A C 1
ATOM 672 O O . ALA A 1 92 ? -2.697 -7.294 -2.900 1.00 96.25 92 ALA A O 1
ATOM 673 N N . VAL A 1 93 ? -2.877 -8.168 -0.839 1.00 96.12 93 VAL A N 1
ATOM 674 C CA . VAL A 1 93 ? -2.390 -9.509 -1.191 1.00 96.12 93 VAL A CA 1
ATOM 675 C C . VAL A 1 93 ? -3.363 -10.178 -2.148 1.00 96.12 93 VAL A C 1
ATOM 677 O O . VAL A 1 93 ? -2.985 -10.570 -3.250 1.00 96.12 93 VAL A O 1
ATOM 680 N N . LYS A 1 94 ? -4.651 -10.202 -1.801 1.00 96.69 94 LYS A N 1
ATOM 681 C CA . LYS A 1 94 ? -5.691 -10.754 -2.674 1.00 96.69 94 LYS A CA 1
ATOM 682 C C . LYS A 1 94 ? -5.810 -9.995 -3.993 1.00 96.69 94 LYS A C 1
ATOM 684 O O . LYS A 1 94 ? -6.241 -10.553 -5.007 1.00 96.69 94 LYS A O 1
ATOM 689 N N . ASP A 1 95 ? -5.529 -8.696 -3.986 1.00 96.56 95 ASP A N 1
ATOM 690 C CA . ASP A 1 95 ? -5.522 -7.862 -5.185 1.00 96.56 95 ASP A CA 1
ATOM 691 C C . ASP A 1 95 ? -4.315 -8.149 -6.097 1.00 96.56 95 ASP A C 1
ATOM 693 O O . ASP A 1 95 ? -4.500 -8.264 -7.317 1.00 96.56 95 ASP A O 1
ATOM 697 N N . LEU A 1 96 ? -3.133 -8.384 -5.520 1.00 96.00 96 LEU A N 1
ATOM 698 C CA . LEU A 1 96 ? -1.930 -8.845 -6.220 1.00 96.00 96 LEU A CA 1
ATOM 699 C C . LEU A 1 96 ? -2.112 -10.241 -6.821 1.00 96.00 96 LEU A C 1
ATOM 701 O O . LEU A 1 96 ? -1.890 -10.425 -8.018 1.00 96.00 96 LEU A O 1
ATOM 705 N N . GLU A 1 97 ? -2.583 -11.210 -6.033 1.00 95.81 97 GLU A N 1
ATOM 706 C CA . GLU A 1 97 ? -2.810 -12.589 -6.488 1.00 95.81 97 GLU A CA 1
ATOM 707 C C . GLU A 1 97 ? -3.779 -12.651 -7.676 1.00 95.81 97 GLU A C 1
ATOM 709 O O . GLU A 1 97 ? -3.566 -13.381 -8.650 1.00 95.81 97 GLU A O 1
ATOM 714 N N . ALA A 1 98 ? -4.826 -11.827 -7.631 1.00 95.56 98 ALA A N 1
ATOM 715 C CA . ALA A 1 98 ? -5.819 -11.735 -8.691 1.00 95.56 98 ALA A CA 1
ATOM 716 C C . ALA A 1 98 ? -5.399 -10.847 -9.875 1.00 95.56 98 ALA A C 1
ATOM 718 O O . ALA A 1 98 ? -6.126 -10.784 -10.867 1.00 95.56 98 ALA A O 1
ATOM 719 N N . GLY A 1 99 ? -4.269 -10.138 -9.789 1.00 94.19 99 GLY A N 1
ATOM 720 C CA . GLY A 1 99 ? -3.811 -9.212 -10.826 1.00 94.19 99 GLY A CA 1
ATOM 721 C C . GLY A 1 99 ? -4.745 -8.016 -11.051 1.00 94.19 99 GLY A C 1
ATOM 722 O O . GLY A 1 99 ? -4.811 -7.491 -12.162 1.00 94.19 99 GLY A O 1
ATOM 723 N N . ARG A 1 100 ? -5.487 -7.575 -10.024 1.00 94.31 100 ARG A N 1
ATOM 724 C CA . ARG A 1 100 ? -6.419 -6.426 -10.114 1.00 94.31 100 ARG A CA 1
ATOM 725 C C . ARG A 1 100 ? -5.722 -5.064 -9.988 1.00 94.31 100 ARG A C 1
ATOM 727 O O . ARG A 1 100 ? -6.389 -4.026 -10.033 1.00 94.31 100 ARG A O 1
ATOM 734 N N . GLY A 1 101 ? -4.402 -5.080 -9.839 1.00 95.12 101 GLY A N 1
ATOM 735 C CA . GLY A 1 101 ? -3.587 -3.937 -9.449 1.00 95.12 101 GLY A CA 1
ATOM 736 C C . GLY A 1 101 ? -3.565 -3.747 -7.934 1.00 95.12 101 GLY A C 1
ATOM 737 O O . GLY A 1 101 ? -4.104 -4.576 -7.214 1.00 95.12 101 GLY A O 1
ATOM 738 N N . VAL A 1 102 ? -2.950 -2.667 -7.466 1.00 97.38 102 VAL A N 1
ATOM 739 C CA . VAL A 1 102 ? -2.831 -2.288 -6.049 1.00 97.38 102 VAL A CA 1
ATOM 740 C C . VAL A 1 102 ? -3.115 -0.796 -5.865 1.00 97.38 102 VAL A C 1
ATOM 742 O O . VAL A 1 102 ? -3.189 -0.041 -6.836 1.00 97.38 102 VAL A O 1
ATOM 745 N N . ASP A 1 103 ? -3.302 -0.345 -4.630 1.00 97.38 103 ASP A N 1
ATOM 746 C CA . ASP A 1 103 ? -3.469 1.081 -4.347 1.00 97.38 103 ASP A CA 1
ATOM 747 C C . ASP A 1 103 ? -2.153 1.864 -4.542 1.00 97.38 103 ASP A C 1
ATOM 749 O O . ASP A 1 103 ? -1.086 1.256 -4.663 1.00 97.38 103 ASP A O 1
ATOM 753 N N . PRO A 1 104 ? -2.201 3.211 -4.569 1.00 96.75 104 PRO A N 1
ATOM 754 C CA . PRO A 1 104 ? -1.015 4.027 -4.820 1.00 96.75 104 PRO A CA 1
ATOM 755 C C . PRO A 1 104 ? 0.109 3.834 -3.792 1.00 96.75 104 PRO A C 1
ATOM 757 O O . PRO A 1 104 ? 1.280 3.874 -4.164 1.00 96.75 104 PRO A O 1
ATOM 760 N N . VAL A 1 105 ? -0.229 3.612 -2.516 1.00 96.62 105 VAL A N 1
ATOM 761 C CA . VAL A 1 105 ? 0.763 3.476 -1.440 1.00 96.62 105 VAL A CA 1
ATOM 762 C C . VAL A 1 105 ? 1.450 2.120 -1.539 1.00 96.62 105 VAL A C 1
ATOM 764 O O . VAL A 1 105 ? 2.678 2.058 -1.524 1.00 96.62 105 VAL A O 1
ATOM 767 N N . THR A 1 106 ? 0.689 1.039 -1.732 1.00 96.81 106 THR A N 1
ATOM 768 C CA . THR A 1 106 ? 1.278 -0.285 -1.970 1.00 96.81 106 THR A CA 1
ATOM 769 C C . THR A 1 106 ? 2.080 -0.321 -3.270 1.00 96.81 106 THR A C 1
ATOM 771 O O . THR A 1 106 ? 3.159 -0.907 -3.285 1.00 96.81 106 THR A O 1
ATOM 774 N N . PHE A 1 107 ? 1.620 0.335 -4.343 1.00 96.94 107 PHE A N 1
ATOM 775 C CA . PHE A 1 107 ? 2.385 0.429 -5.591 1.00 96.94 107 PHE A CA 1
ATOM 776 C C . PHE A 1 107 ? 3.755 1.078 -5.363 1.00 96.94 107 PHE A C 1
ATOM 778 O O . PHE A 1 107 ? 4.776 0.495 -5.722 1.00 96.94 107 PHE A O 1
ATOM 785 N N . ALA A 1 108 ? 3.780 2.257 -4.733 1.00 96.19 108 ALA A N 1
ATOM 786 C CA . ALA A 1 108 ? 5.015 2.983 -4.454 1.00 96.19 108 ALA A CA 1
ATOM 787 C C . ALA A 1 108 ? 5.958 2.189 -3.537 1.00 96.19 108 ALA A C 1
ATOM 789 O O . ALA A 1 108 ? 7.159 2.137 -3.784 1.00 96.19 108 ALA A O 1
ATOM 790 N N . ALA A 1 109 ? 5.418 1.527 -2.512 1.00 95.81 109 ALA A N 1
ATOM 791 C CA . ALA A 1 109 ? 6.213 0.730 -1.588 1.00 95.81 109 ALA A CA 1
ATOM 792 C C . ALA A 1 109 ? 6.819 -0.520 -2.252 1.00 95.81 109 ALA A C 1
ATOM 794 O O . ALA A 1 109 ? 7.994 -0.803 -2.034 1.00 95.81 109 ALA A O 1
ATOM 795 N N . LEU A 1 110 ? 6.076 -1.235 -3.106 1.00 95.62 110 LEU A N 1
ATOM 796 C CA . LEU A 1 110 ? 6.639 -2.350 -3.880 1.00 95.62 110 LEU A CA 1
ATOM 797 C C . LEU A 1 110 ? 7.711 -1.867 -4.865 1.00 95.62 110 LEU A C 1
ATOM 799 O O . LEU A 1 110 ? 8.757 -2.496 -4.984 1.00 95.62 110 LEU A O 1
ATOM 803 N N . TYR A 1 111 ? 7.490 -0.716 -5.504 1.00 93.81 111 TYR A N 1
ATOM 804 C CA . TYR A 1 111 ? 8.478 -0.070 -6.374 1.00 93.81 111 TYR A CA 1
ATOM 805 C C . TYR A 1 111 ? 9.757 0.338 -5.635 1.00 93.81 111 TYR A C 1
ATOM 807 O O . TYR A 1 111 ? 10.839 0.308 -6.209 1.00 93.81 111 TYR A O 1
ATOM 815 N N . ALA A 1 112 ? 9.650 0.655 -4.346 1.00 93.88 112 ALA A N 1
ATOM 816 C CA . ALA A 1 112 ? 10.781 0.945 -3.472 1.00 93.88 112 ALA A CA 1
ATOM 817 C C . ALA A 1 112 ? 11.418 -0.307 -2.827 1.00 93.88 112 ALA A C 1
ATOM 819 O O . ALA A 1 112 ? 12.281 -0.167 -1.963 1.00 93.88 112 ALA A O 1
ATOM 820 N N . GLY A 1 113 ? 10.988 -1.526 -3.180 1.00 93.56 113 GLY A N 1
ATOM 821 C CA . GLY A 1 113 ? 11.514 -2.763 -2.586 1.00 93.56 113 GLY A CA 1
ATOM 822 C C . GLY A 1 113 ? 11.084 -2.996 -1.131 1.00 93.56 113 GLY A C 1
ATOM 823 O O . GLY A 1 113 ? 11.730 -3.738 -0.393 1.00 93.56 113 GLY A O 1
ATOM 824 N N . LEU A 1 114 ? 9.988 -2.373 -0.687 1.00 95.31 114 LEU A N 1
ATOM 825 C CA . LEU A 1 114 ? 9.468 -2.470 0.682 1.00 95.31 114 LEU A CA 1
ATOM 826 C C . LEU A 1 114 ? 8.407 -3.572 0.837 1.00 95.31 114 LEU A C 1
ATOM 828 O O . LEU A 1 114 ? 7.482 -3.436 1.641 1.00 95.31 114 LEU A O 1
ATOM 832 N N . ALA A 1 115 ? 8.529 -4.665 0.082 1.00 95.56 115 ALA A N 1
ATOM 833 C CA . ALA A 1 115 ? 7.688 -5.850 0.239 1.00 95.56 115 ALA A CA 1
ATOM 834 C C . ALA A 1 115 ? 7.793 -6.417 1.666 1.00 95.56 115 ALA A C 1
ATOM 836 O O . ALA A 1 115 ? 8.871 -6.430 2.274 1.00 95.56 115 ALA A O 1
ATOM 837 N N . ASP A 1 116 ? 6.668 -6.869 2.220 1.00 95.25 116 ASP A N 1
ATOM 838 C CA . ASP A 1 116 ? 6.648 -7.523 3.527 1.00 95.25 116 ASP A CA 1
ATOM 839 C C . ASP A 1 116 ? 6.798 -9.039 3.372 1.00 95.25 116 ASP A C 1
ATOM 841 O O . ASP A 1 116 ? 5.827 -9.749 3.109 1.00 95.25 116 ASP A O 1
ATOM 845 N N . GLY A 1 117 ? 8.023 -9.526 3.591 1.00 92.25 117 GLY A N 1
ATOM 846 C CA . GLY A 1 117 ? 8.365 -10.949 3.524 1.00 92.25 117 GLY A CA 1
ATOM 847 C C . GLY A 1 117 ? 7.667 -11.843 4.553 1.00 92.25 117 GLY A C 1
ATOM 848 O O . GLY A 1 117 ? 7.800 -13.060 4.485 1.00 92.25 117 GLY A O 1
ATOM 849 N N . SER A 1 118 ? 6.941 -11.272 5.521 1.00 92.00 118 SER A N 1
ATOM 850 C CA . SER A 1 118 ? 6.103 -12.050 6.440 1.00 92.00 118 SER A CA 1
ATOM 851 C C . SER A 1 118 ? 4.716 -12.371 5.874 1.00 92.00 118 SER A C 1
ATOM 853 O O . SER A 1 118 ? 4.037 -13.254 6.399 1.00 92.00 118 SER A O 1
ATOM 855 N N . VAL A 1 119 ? 4.292 -11.667 4.816 1.00 91.06 119 VAL A N 1
ATOM 856 C CA . VAL A 1 119 ? 2.945 -11.779 4.237 1.00 91.06 119 VAL A CA 1
ATOM 857 C C . VAL A 1 119 ? 2.982 -12.306 2.805 1.00 91.06 119 VAL A C 1
ATOM 859 O O . VAL A 1 119 ? 2.148 -13.130 2.434 1.00 91.06 119 VAL A O 1
ATOM 862 N N . ILE A 1 120 ? 3.934 -11.835 2.001 1.00 92.69 120 ILE A N 1
ATOM 863 C CA . ILE A 1 120 ? 4.159 -12.317 0.637 1.00 92.69 120 ILE A CA 1
ATOM 864 C C . ILE A 1 120 ? 5.577 -12.860 0.524 1.00 92.69 120 ILE A C 1
ATOM 866 O O . ILE A 1 120 ? 6.473 -12.399 1.227 1.00 92.69 120 ILE A O 1
ATOM 870 N N . ASP A 1 121 ? 5.789 -13.812 -0.379 1.00 93.19 121 ASP A N 1
ATOM 871 C CA . ASP A 1 121 ? 7.144 -14.223 -0.723 1.00 93.19 121 ASP A CA 1
ATOM 872 C C . ASP A 1 121 ? 7.851 -13.062 -1.438 1.00 93.19 121 ASP A C 1
ATOM 874 O O . ASP A 1 121 ? 7.318 -12.492 -2.394 1.00 93.19 121 ASP A O 1
ATOM 878 N N . VAL A 1 122 ? 9.025 -12.666 -0.946 1.00 90.25 122 VAL A N 1
ATOM 879 C CA . VAL A 1 122 ? 9.809 -11.590 -1.566 1.00 90.25 122 VAL A CA 1
ATOM 880 C C . VAL A 1 122 ? 10.391 -12.029 -2.903 1.00 90.25 122 VAL A C 1
ATOM 882 O O . VAL A 1 122 ? 10.551 -11.182 -3.774 1.00 90.25 122 VAL A O 1
ATOM 885 N N . ASP A 1 123 ? 10.616 -13.333 -3.093 1.00 92.12 123 ASP A N 1
ATOM 886 C CA . ASP A 1 123 ? 11.109 -13.897 -4.353 1.00 92.12 123 ASP A CA 1
ATOM 887 C C . ASP A 1 123 ? 10.031 -13.854 -5.451 1.00 92.12 123 ASP A C 1
ATOM 889 O O . ASP A 1 123 ? 10.338 -13.916 -6.642 1.00 92.12 123 ASP A O 1
ATOM 893 N N . ASP A 1 124 ? 8.756 -13.691 -5.073 1.00 94.06 124 ASP A N 1
ATOM 894 C CA . ASP A 1 124 ? 7.673 -13.453 -6.026 1.00 94.06 124 ASP A CA 1
ATOM 895 C C . ASP A 1 124 ? 7.667 -12.010 -6.559 1.00 94.06 124 ASP A C 1
ATOM 897 O O . ASP A 1 124 ? 6.960 -11.747 -7.537 1.00 94.06 124 ASP A O 1
ATOM 901 N N . VAL A 1 125 ? 8.387 -11.071 -5.927 1.00 95.00 125 VAL A N 1
ATOM 902 C CA . VAL A 1 125 ? 8.451 -9.656 -6.321 1.00 95.00 125 VAL A CA 1
ATOM 903 C C . VAL A 1 125 ? 9.756 -9.378 -7.065 1.00 95.00 125 VAL A C 1
ATOM 905 O O . VAL A 1 125 ? 10.827 -9.378 -6.471 1.00 95.00 125 VAL A O 1
ATOM 908 N N . ASP A 1 126 ? 9.660 -9.061 -8.355 1.00 95.19 126 ASP A N 1
ATOM 909 C CA . ASP A 1 126 ? 10.833 -8.811 -9.206 1.00 95.19 126 ASP A CA 1
ATOM 910 C C . ASP A 1 126 ? 10.620 -7.598 -10.120 1.00 95.19 126 ASP A C 1
ATOM 912 O O . ASP A 1 126 ? 9.496 -7.129 -10.287 1.00 95.19 126 ASP A O 1
ATOM 916 N N . THR A 1 127 ? 11.673 -7.085 -10.746 1.00 94.50 127 THR A N 1
ATOM 917 C CA . THR A 1 127 ? 11.606 -6.021 -11.751 1.00 94.50 127 THR A CA 1
ATOM 918 C C . THR A 1 127 ? 11.954 -6.581 -13.123 1.00 94.50 127 THR A C 1
ATOM 920 O O . THR A 1 127 ? 13.020 -7.149 -13.321 1.00 94.50 127 THR A O 1
ATOM 923 N N . ASN A 1 128 ? 11.062 -6.406 -14.097 1.00 93.69 128 ASN A N 1
ATOM 924 C CA . ASN A 1 128 ? 11.312 -6.891 -15.454 1.00 93.69 128 ASN A CA 1
ATOM 925 C C . ASN A 1 128 ? 12.307 -6.001 -16.231 1.00 93.69 128 ASN A C 1
ATOM 927 O O . ASN A 1 128 ? 12.654 -4.904 -15.797 1.00 93.69 128 ASN A O 1
ATOM 931 N N . ASP A 1 129 ? 12.676 -6.423 -17.445 1.00 93.25 129 ASP A N 1
ATOM 932 C CA . ASP A 1 129 ? 13.611 -5.709 -18.339 1.00 93.25 129 ASP A CA 1
ATOM 933 C C . ASP A 1 129 ? 13.206 -4.259 -18.680 1.00 93.25 129 ASP A C 1
ATOM 935 O O . ASP A 1 129 ? 14.015 -3.480 -19.181 1.00 93.25 129 ASP A O 1
ATOM 939 N N . GLN A 1 130 ? 11.944 -3.885 -18.446 1.00 91.69 130 GLN A N 1
ATOM 940 C CA . GLN A 1 130 ? 11.415 -2.539 -18.684 1.00 91.69 130 GLN A CA 1
ATOM 941 C C . GLN A 1 130 ? 11.416 -1.667 -17.419 1.00 91.69 130 GLN A C 1
ATOM 943 O O . GLN A 1 130 ? 10.934 -0.537 -17.466 1.00 91.69 130 GLN A O 1
ATOM 948 N N . GLY A 1 131 ? 11.913 -2.177 -16.289 1.00 90.19 131 GLY A N 1
ATOM 949 C CA . GLY A 1 131 ? 11.875 -1.480 -15.004 1.00 90.19 131 GLY A CA 1
ATOM 950 C C . GLY A 1 131 ? 10.513 -1.542 -14.304 1.00 90.19 131 GLY A C 1
ATOM 951 O O . GLY A 1 131 ? 10.270 -0.783 -13.370 1.00 90.19 131 GLY A O 1
ATOM 952 N N . HIS A 1 132 ? 9.593 -2.408 -14.742 1.00 93.69 132 HIS A N 1
ATOM 953 C CA . HIS A 1 132 ? 8.299 -2.567 -14.082 1.00 93.69 132 HIS A CA 1
ATOM 954 C C . HIS A 1 132 ? 8.379 -3.612 -12.973 1.00 93.69 132 HIS A C 1
ATOM 956 O O . HIS A 1 132 ? 8.799 -4.744 -13.214 1.00 93.69 132 HIS A O 1
ATOM 962 N N . VAL A 1 133 ? 7.862 -3.264 -11.794 1.00 95.38 133 VAL A N 1
ATOM 963 C CA . VAL A 1 133 ? 7.643 -4.220 -10.705 1.00 95.38 133 VAL A CA 1
ATOM 964 C C . VAL A 1 133 ? 6.642 -5.283 -11.143 1.00 95.38 133 VAL A C 1
ATOM 966 O O . VAL A 1 133 ? 5.593 -4.994 -11.729 1.00 95.38 133 VAL A O 1
ATOM 969 N N . THR A 1 134 ? 6.949 -6.523 -10.818 1.00 96.50 134 THR A N 1
ATOM 970 C CA . THR A 1 134 ? 6.154 -7.708 -11.080 1.00 96.50 134 THR A CA 1
ATOM 971 C C . THR A 1 134 ? 5.898 -8.461 -9.782 1.00 96.50 134 THR A C 1
ATOM 973 O O . THR A 1 134 ? 6.677 -8.378 -8.841 1.00 96.50 134 THR A O 1
ATOM 976 N N . TYR A 1 135 ? 4.777 -9.170 -9.732 1.00 96.69 135 TYR A N 1
ATOM 977 C CA . TYR A 1 135 ? 4.447 -10.125 -8.687 1.00 96.69 135 TYR A CA 1
ATOM 978 C C . TYR A 1 135 ? 4.043 -11.436 -9.362 1.00 96.69 135 TYR A C 1
ATOM 980 O O . TYR A 1 135 ? 3.129 -11.430 -10.196 1.00 96.69 135 TYR A O 1
ATOM 988 N N . LYS A 1 136 ? 4.730 -12.546 -9.069 1.00 95.56 136 LYS A N 1
ATOM 989 C CA . LYS A 1 136 ? 4.517 -13.853 -9.723 1.00 95.56 136 LYS A CA 1
ATOM 990 C C . LYS A 1 136 ? 4.525 -13.744 -11.256 1.00 95.56 136 LYS A C 1
ATOM 992 O O . LYS A 1 136 ? 3.606 -14.218 -11.932 1.00 95.56 136 LYS A O 1
ATOM 997 N N . ASN A 1 137 ? 5.533 -13.063 -11.808 1.00 94.31 137 ASN A N 1
ATOM 998 C CA . ASN A 1 137 ? 5.701 -12.779 -13.245 1.00 94.31 137 ASN A CA 1
ATOM 999 C C . ASN A 1 137 ? 4.597 -11.915 -13.893 1.00 94.31 137 ASN A C 1
ATOM 1001 O O . ASN A 1 137 ? 4.526 -11.812 -15.120 1.00 94.31 137 ASN A O 1
ATOM 1005 N N . LYS A 1 138 ? 3.717 -11.278 -13.110 1.00 95.56 138 LYS A N 1
ATOM 1006 C CA . LYS A 1 138 ? 2.700 -10.346 -13.619 1.00 95.56 138 LYS A CA 1
ATOM 1007 C C . LYS A 1 138 ? 3.068 -8.923 -13.249 1.00 95.56 138 LYS A C 1
ATOM 1009 O O . LYS A 1 138 ? 3.327 -8.642 -12.088 1.00 95.56 138 LYS A O 1
ATOM 1014 N N . VAL A 1 139 ? 3.023 -8.012 -14.218 1.00 96.44 139 VAL A N 1
ATOM 1015 C CA . VAL A 1 139 ? 3.266 -6.584 -13.968 1.00 96.44 139 VAL A CA 1
ATOM 1016 C C . VAL A 1 139 ? 2.268 -6.057 -12.940 1.00 96.44 139 VAL A C 1
ATOM 1018 O O . VAL A 1 139 ? 1.054 -6.098 -13.167 1.00 96.44 139 VAL A O 1
ATOM 1021 N N . VAL A 1 140 ? 2.790 -5.535 -11.832 1.00 96.81 140 VAL A N 1
ATOM 1022 C CA . VAL A 1 140 ? 2.001 -4.835 -10.824 1.00 96.81 140 VAL A CA 1
ATOM 1023 C C . VAL A 1 140 ? 1.588 -3.496 -11.416 1.00 96.81 140 VAL A C 1
ATOM 1025 O O . VAL A 1 140 ? 2.389 -2.760 -11.985 1.00 96.81 140 VAL A O 1
ATOM 1028 N N . ARG A 1 141 ? 0.301 -3.182 -11.313 1.00 96.25 141 ARG A N 1
ATOM 1029 C CA . ARG A 1 141 ? -0.269 -1.920 -11.786 1.00 96.25 141 ARG A CA 1
ATOM 1030 C C . ARG A 1 141 ? -0.986 -1.250 -10.636 1.00 96.25 141 ARG A C 1
ATOM 1032 O O . ARG A 1 141 ? -1.496 -1.929 -9.752 1.00 96.25 141 ARG A O 1
ATOM 1039 N N . MET A 1 142 ? -1.094 0.066 -10.676 1.00 97.25 142 MET A N 1
ATOM 1040 C CA . MET A 1 142 ? -2.043 0.751 -9.810 1.00 97.25 142 MET A CA 1
ATOM 1041 C C . MET A 1 142 ? -3.486 0.382 -10.209 1.00 97.25 142 MET A C 1
ATOM 1043 O O . MET A 1 142 ? -3.750 0.021 -11.361 1.00 97.25 142 MET A O 1
ATOM 1047 N N . TYR A 1 143 ? -4.427 0.461 -9.268 1.00 97.69 143 TYR A N 1
ATOM 1048 C CA . TYR A 1 143 ? -5.848 0.245 -9.531 1.00 97.69 143 TYR A CA 1
ATOM 1049 C C . TYR A 1 143 ? -6.365 1.089 -10.698 1.00 97.69 143 TYR A C 1
ATOM 1051 O O . TYR A 1 143 ? -5.917 2.209 -10.944 1.00 97.69 143 TYR A O 1
ATOM 1059 N N . SER A 1 144 ? -7.384 0.560 -11.382 1.00 96.56 144 SER A N 1
ATOM 1060 C CA . SER A 1 144 ? -8.093 1.312 -12.417 1.00 96.56 144 SER A CA 1
ATOM 1061 C C . SER A 1 144 ? -8.671 2.621 -11.869 1.00 96.56 144 SER A C 1
ATOM 1063 O O . SER A 1 144 ? -9.075 2.711 -10.707 1.00 96.56 144 SER A O 1
ATOM 1065 N N . VAL A 1 145 ? -8.792 3.620 -12.746 1.00 96.44 145 VAL A N 1
ATOM 1066 C CA . VAL A 1 145 ? -9.349 4.939 -12.408 1.00 96.44 145 VAL A CA 1
ATOM 1067 C C . VAL A 1 145 ? -10.730 4.830 -11.751 1.00 96.44 145 VAL A C 1
ATOM 1069 O O . VAL A 1 145 ? -11.008 5.544 -10.792 1.00 96.44 145 VAL A O 1
ATOM 1072 N N . ASN A 1 146 ? -11.588 3.920 -12.221 1.00 96.81 146 ASN A N 1
ATOM 1073 C CA . ASN A 1 146 ? -12.925 3.726 -11.650 1.00 96.81 146 ASN A CA 1
ATOM 1074 C C . ASN A 1 146 ? -12.858 3.219 -10.206 1.00 96.81 146 ASN A C 1
ATOM 1076 O O . ASN A 1 146 ? -13.522 3.769 -9.332 1.00 96.81 146 ASN A O 1
ATOM 1080 N N . ARG A 1 147 ? -11.988 2.242 -9.932 1.00 95.62 147 ARG A N 1
ATOM 1081 C CA . ARG A 1 147 ? -11.802 1.707 -8.579 1.00 95.62 147 ARG A CA 1
ATOM 1082 C C . ARG A 1 147 ? -11.205 2.751 -7.633 1.00 95.62 147 ARG A C 1
ATOM 1084 O O . ARG A 1 147 ? -11.622 2.848 -6.484 1.00 95.62 147 ARG A O 1
ATOM 1091 N N . LEU A 1 148 ? -10.273 3.575 -8.118 1.00 96.56 148 LEU A N 1
ATOM 1092 C CA . LEU A 1 148 ? -9.751 4.701 -7.338 1.00 96.56 148 LEU A CA 1
ATOM 1093 C C . LEU A 1 148 ? -10.859 5.707 -7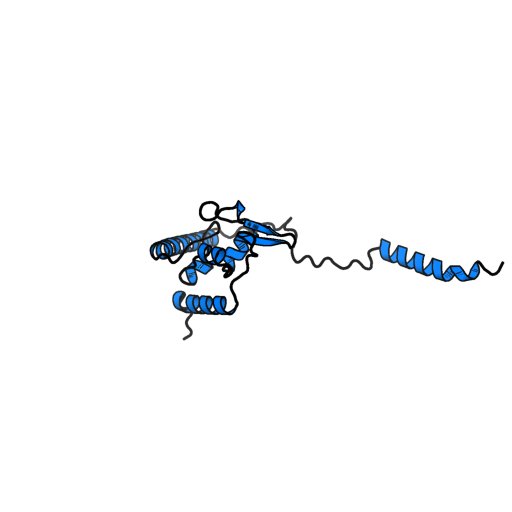.007 1.00 96.56 148 LEU A C 1
ATOM 1095 O O . LEU A 1 148 ? -10.980 6.102 -5.851 1.00 96.56 148 LEU A O 1
ATOM 1099 N N . LYS A 1 149 ? -11.717 6.070 -7.971 1.00 96.06 149 LYS A N 1
ATOM 1100 C CA . LYS A 1 149 ? -12.870 6.956 -7.727 1.00 96.06 149 LYS A CA 1
ATOM 1101 C C . LYS A 1 149 ? -13.801 6.407 -6.643 1.00 96.06 149 LYS A C 1
ATOM 1103 O O . LYS A 1 149 ? -14.196 7.163 -5.761 1.00 96.06 149 LYS A O 1
ATOM 1108 N N . GLU A 1 150 ? -14.113 5.112 -6.668 1.00 95.12 150 GLU A N 1
ATOM 1109 C CA . GLU A 1 150 ? -14.919 4.462 -5.623 1.00 95.12 150 GLU A CA 1
ATOM 1110 C C . GLU A 1 150 ? -14.257 4.561 -4.241 1.00 95.12 150 GLU A C 1
ATOM 1112 O O . GLU A 1 150 ? -14.917 4.880 -3.251 1.00 95.12 150 GLU A O 1
ATOM 1117 N N . TYR A 1 151 ? -12.944 4.340 -4.156 1.00 95.19 151 TYR A N 1
ATOM 1118 C CA . TYR A 1 151 ? -12.210 4.479 -2.898 1.00 95.19 151 TYR A CA 1
ATOM 1119 C C . TYR A 1 151 ? -12.164 5.925 -2.397 1.00 95.19 151 TYR A C 1
ATOM 1121 O O . TYR A 1 151 ? -12.368 6.152 -1.208 1.00 95.19 151 TYR A O 1
ATOM 1129 N N . PHE A 1 152 ? -11.992 6.914 -3.276 1.00 94.56 152 PHE A N 1
ATOM 1130 C CA . PHE A 1 152 ? -12.080 8.323 -2.883 1.00 94.56 152 PHE A CA 1
ATOM 1131 C C . PHE A 1 152 ? -13.491 8.704 -2.412 1.00 94.56 152 PHE A C 1
ATOM 1133 O O . PHE A 1 152 ? -13.634 9.470 -1.464 1.00 94.56 152 PHE A O 1
ATOM 1140 N N . GLN A 1 153 ? -14.547 8.125 -2.989 1.00 94.00 153 GLN A N 1
ATOM 1141 C CA . GLN A 1 153 ? -15.908 8.297 -2.468 1.00 94.00 153 GLN A CA 1
ATOM 1142 C C . GLN A 1 153 ? -16.072 7.689 -1.068 1.00 94.00 153 GLN A C 1
ATOM 1144 O O . GLN A 1 153 ? -16.664 8.327 -0.196 1.00 94.00 153 GLN A O 1
ATOM 1149 N N . LYS A 1 154 ? -15.520 6.491 -0.829 1.00 93.75 154 LYS A N 1
ATOM 1150 C CA . LYS A 1 154 ? -15.495 5.873 0.508 1.00 93.75 154 LYS A CA 1
ATOM 1151 C C . LYS A 1 154 ? -14.730 6.727 1.511 1.00 93.75 154 LYS A C 1
ATOM 1153 O O . LYS A 1 154 ? -15.249 6.969 2.594 1.00 93.75 154 LYS A O 1
ATOM 1158 N N . ARG A 1 155 ? -13.548 7.226 1.132 1.00 92.50 155 ARG A N 1
ATOM 1159 C CA . ARG A 1 155 ? -12.763 8.141 1.966 1.00 92.50 155 ARG A CA 1
ATOM 1160 C C . ARG A 1 155 ? -13.602 9.339 2.377 1.00 92.50 155 ARG A C 1
ATOM 1162 O O . ARG A 1 155 ? -13.688 9.592 3.568 1.00 92.50 155 ARG A O 1
ATOM 1169 N N . ARG A 1 156 ? -14.280 10.013 1.441 1.00 90.75 156 ARG A N 1
ATOM 1170 C CA . ARG A 1 156 ? -15.121 11.169 1.792 1.00 90.75 156 ARG A CA 1
ATOM 1171 C C . ARG A 1 156 ? -16.188 10.821 2.827 1.00 90.75 156 ARG A C 1
ATOM 1173 O O . ARG A 1 156 ? -16.385 11.557 3.786 1.00 90.75 156 ARG A O 1
ATOM 1180 N N . ARG A 1 157 ? -16.819 9.652 2.683 1.00 89.12 157 ARG A N 1
ATOM 1181 C CA . ARG A 1 157 ? -17.805 9.148 3.647 1.00 89.12 157 ARG A CA 1
ATOM 1182 C C . ARG A 1 157 ? -17.215 8.885 5.036 1.00 89.12 157 ARG A C 1
ATOM 1184 O O . ARG A 1 157 ? -17.894 9.148 6.020 1.00 89.12 157 ARG A O 1
ATOM 1191 N N . TYR A 1 158 ? -16.011 8.325 5.125 1.00 87.44 158 TYR A N 1
ATOM 1192 C CA . TYR A 1 158 ? -15.402 7.939 6.404 1.00 87.44 158 TYR A CA 1
ATOM 1193 C C . TYR A 1 158 ? -14.626 9.071 7.080 1.00 87.44 158 TYR A C 1
ATOM 1195 O O . TYR A 1 158 ? -14.606 9.142 8.302 1.00 87.44 158 TYR A O 1
ATOM 1203 N N . ALA A 1 159 ? -14.027 9.964 6.296 1.00 78.00 159 ALA A N 1
ATOM 1204 C CA . ALA A 1 159 ? -13.274 11.119 6.773 1.00 78.00 159 ALA A CA 1
ATOM 1205 C C . ALA A 1 159 ? -14.170 12.325 7.110 1.00 78.00 159 ALA A C 1
ATOM 1207 O O . ALA A 1 159 ? -13.661 13.360 7.525 1.00 78.00 159 ALA A O 1
ATOM 1208 N N . GLY A 1 160 ? -15.492 12.212 6.924 1.00 73.88 160 GLY A N 1
ATOM 1209 C CA . GLY A 1 160 ? -16.423 13.319 7.152 1.00 73.88 160 GLY A CA 1
ATOM 1210 C C . GLY A 1 160 ? -16.306 14.445 6.118 1.00 73.88 160 GLY A C 1
ATOM 1211 O O . GLY A 1 160 ? -16.806 15.532 6.359 1.00 73.88 160 GLY A O 1
ATOM 1212 N N . GLU A 1 161 ? -15.682 14.186 4.965 1.00 75.88 161 GLU A N 1
ATOM 1213 C CA . GLU A 1 161 ? -15.534 15.129 3.842 1.00 75.88 161 GLU A CA 1
ATOM 1214 C C . GLU A 1 161 ? -16.759 15.075 2.894 1.00 75.88 161 GLU A C 1
ATOM 1216 O O . GLU A 1 161 ? -16.633 15.307 1.690 1.00 75.88 161 GLU A O 1
ATOM 1221 N N . LEU A 1 162 ? -17.934 14.658 3.382 1.00 61.75 162 LEU A N 1
ATOM 1222 C CA . LEU A 1 162 ? -19.167 14.768 2.602 1.00 61.75 162 LEU A CA 1
ATOM 1223 C C . LEU A 1 162 ? -19.601 16.233 2.636 1.00 61.75 162 LEU A C 1
ATOM 1225 O O . LEU A 1 162 ? -19.789 16.776 3.720 1.00 61.75 162 LEU A O 1
ATOM 1229 N N . ASP A 1 163 ? -19.708 16.832 1.452 1.00 56.78 163 ASP A N 1
ATOM 1230 C CA . ASP A 1 163 ? -20.114 18.221 1.243 1.00 56.78 163 ASP A CA 1
ATOM 1231 C C . ASP A 1 163 ? -21.379 18.574 2.063 1.00 56.78 163 ASP A C 1
ATOM 1233 O O . ASP A 1 163 ? -22.331 17.783 2.101 1.00 56.78 163 ASP A O 1
ATOM 1237 N N . GLU A 1 164 ? -21.364 19.751 2.710 1.00 46.47 164 GLU A N 1
ATOM 1238 C CA . GLU A 1 164 ? -22.576 20.499 3.096 1.00 46.47 164 GLU A CA 1
ATOM 1239 C C . GLU A 1 164 ? -23.472 20.775 1.876 1.00 46.47 164 GLU A C 1
ATOM 1241 O O . GLU A 1 164 ? -22.930 21.011 0.768 1.00 46.47 164 GLU A O 1
#

pLDDT: mean 84.94, std 15.78, range [46.47, 97.69]

Radius of gyration: 26.69 Å; chains: 1; bounding box: 68×37×79 Å